Protein AF-A0A496WWU6-F1 (afdb_monomer_lite)

Radius of gyration: 17.05 Å; chains: 1; bounding box: 46×42×40 Å

Secondary structure (DSSP, 8-state):
------GGGEEEEEEEEEEEEEEES-SSPPEEETTTT-EEESS--EEEEEEEEEEEES-TT-SEEEEEEEEETTT--EEEEEEEETTT--EEEEEEEEEEEES-TTTSPP---TT-----TT--S---EEEEEEEEEETTTTEEEEEEEEEE-----TTTTT---EEEEEEEE--

Sequence (175 aa):
MGFGGKIYENNWTYLGRRKVLATINVSTNPEFGGPSLWVPHKTRWEVRDTHVVLVQPKADNHPYSARIVFIDAETYWTHWMFAFDKQDDQLLRMNQHFLKYSEDYGTEPPTQAPYIKQDFSKSVGHQVFLHLGQVDINAKKPHATMTHCFTNKREFTAARAKQFYSLRNMISGRR

Structure (mmCIF, N/CA/C/O backbone):
data_AF-A0A496WWU6-F1
#
_entry.id   AF-A0A496WWU6-F1
#
loop_
_atom_site.group_PDB
_atom_site.id
_atom_site.type_symbol
_atom_site.label_atom_id
_atom_site.label_alt_id
_atom_site.label_comp_id
_atom_site.label_asym_id
_atom_site.label_entity_id
_atom_site.label_seq_id
_atom_site.pdbx_PDB_ins_code
_atom_site.Cartn_x
_atom_site.Cartn_y
_atom_site.Cartn_z
_atom_site.occupancy
_atom_site.B_iso_or_equiv
_atom_site.auth_seq_id
_atom_site.auth_comp_id
_atom_site.auth_asym_id
_atom_site.auth_atom_id
_atom_site.pdbx_PDB_model_num
ATOM 1 N N . MET A 1 1 ? 7.277 6.486 13.794 1.00 25.16 1 MET A N 1
ATOM 2 C CA . MET A 1 1 ? 6.866 5.156 14.297 1.00 25.16 1 MET A CA 1
ATOM 3 C C . MET A 1 1 ? 6.221 4.402 13.140 1.00 25.16 1 MET A C 1
ATOM 5 O O . MET A 1 1 ? 5.167 4.815 12.681 1.00 25.16 1 MET A O 1
ATOM 9 N N . GLY A 1 2 ? 6.914 3.415 12.565 1.00 26.12 2 GLY A N 1
ATOM 10 C CA . GLY A 1 2 ? 6.448 2.678 11.383 1.00 26.12 2 GLY A CA 1
ATOM 11 C C . GLY A 1 2 ? 5.547 1.503 11.763 1.00 26.12 2 GLY A C 1
ATOM 12 O O . GLY A 1 2 ? 5.820 0.806 12.736 1.00 26.12 2 GLY A O 1
ATOM 13 N N . PHE A 1 3 ? 4.472 1.299 11.004 1.00 40.03 3 PHE A N 1
ATOM 14 C CA . PHE A 1 3 ? 3.541 0.183 11.153 1.00 40.03 3 PHE A CA 1
ATOM 15 C C . PHE A 1 3 ? 4.260 -1.157 10.928 1.00 40.03 3 PHE A C 1
ATOM 17 O O . PHE A 1 3 ? 4.665 -1.466 9.815 1.00 40.03 3 PHE A O 1
ATOM 24 N N . GLY A 1 4 ? 4.419 -1.945 11.994 1.00 49.31 4 GLY A N 1
ATOM 25 C CA . GLY A 1 4 ? 5.036 -3.276 11.953 1.00 49.31 4 GLY A CA 1
ATOM 26 C C . GLY A 1 4 ? 4.047 -4.430 11.773 1.00 49.31 4 GLY A C 1
ATOM 27 O O . GLY A 1 4 ? 4.409 -5.556 12.085 1.00 49.31 4 GLY A O 1
ATOM 28 N N . GLY A 1 5 ? 2.792 -4.169 11.370 1.00 55.03 5 GLY A N 1
ATOM 29 C CA . GLY A 1 5 ? 1.805 -5.236 11.147 1.00 55.03 5 GLY A CA 1
ATOM 30 C C . GLY A 1 5 ? 1.618 -6.159 12.354 1.00 55.03 5 GLY A C 1
ATOM 31 O O . GLY A 1 5 ? 1.528 -7.369 12.192 1.00 55.03 5 GLY A O 1
ATOM 32 N N . LYS A 1 6 ? 1.634 -5.607 13.574 1.00 70.19 6 LYS A N 1
ATOM 33 C CA . LYS A 1 6 ? 1.634 -6.394 14.811 1.00 70.19 6 LYS A CA 1
ATOM 34 C C . LYS A 1 6 ? 0.346 -7.213 14.934 1.00 70.19 6 LYS A C 1
ATOM 36 O O . LYS A 1 6 ? -0.697 -6.706 15.353 1.00 70.19 6 LYS A O 1
ATOM 41 N N . ILE A 1 7 ? 0.451 -8.485 14.557 1.00 75.69 7 ILE A N 1
ATOM 42 C CA . ILE A 1 7 ? -0.665 -9.424 14.395 1.00 75.69 7 ILE A CA 1
ATOM 43 C C . ILE A 1 7 ? -1.523 -9.481 15.664 1.00 75.69 7 ILE A C 1
ATOM 45 O O . ILE A 1 7 ? -2.742 -9.363 15.591 1.00 75.69 7 ILE A O 1
ATOM 49 N N . TYR A 1 8 ? -0.894 -9.570 16.836 1.00 83.38 8 TYR A N 1
ATOM 50 C CA . TYR A 1 8 ? -1.597 -9.774 18.105 1.00 83.38 8 TYR A CA 1
ATOM 51 C C . TYR A 1 8 ? -2.347 -8.545 18.642 1.00 83.38 8 TYR A C 1
ATOM 53 O O . TYR A 1 8 ? -3.289 -8.707 19.420 1.00 83.38 8 TYR A O 1
ATOM 61 N N . GLU A 1 9 ? -1.980 -7.335 18.212 1.00 86.19 9 GLU A N 1
ATOM 62 C CA . GLU A 1 9 ? -2.562 -6.075 18.710 1.00 86.19 9 GLU A CA 1
ATOM 63 C C . GLU A 1 9 ? -3.875 -5.691 18.004 1.00 86.19 9 GLU A C 1
ATOM 65 O O . GLU A 1 9 ? -4.517 -4.705 18.366 1.00 86.19 9 GLU A O 1
ATOM 70 N N . ASN A 1 10 ? -4.288 -6.458 16.993 1.00 90.56 10 ASN A N 1
ATOM 71 C CA . ASN A 1 10 ? -5.455 -6.152 16.174 1.00 90.56 10 ASN A CA 1
ATOM 72 C C . ASN A 1 10 ? -6.380 -7.371 16.067 1.00 90.56 10 ASN A C 1
ATOM 74 O O . ASN A 1 10 ? -5.936 -8.519 16.132 1.00 90.56 10 ASN A O 1
ATOM 78 N N . ASN A 1 11 ? -7.670 -7.106 15.898 1.00 93.94 11 ASN A N 1
ATOM 79 C CA . ASN A 1 11 ? -8.635 -8.051 15.359 1.00 93.94 11 ASN A CA 1
ATOM 80 C C . ASN A 1 11 ? -8.604 -7.949 13.832 1.00 93.94 11 ASN A C 1
ATOM 82 O O . ASN A 1 11 ? -8.503 -6.851 13.277 1.00 93.94 11 ASN A O 1
ATOM 86 N N . TRP A 1 12 ? -8.682 -9.095 13.166 1.00 93.56 12 TRP A N 1
ATOM 87 C CA . TRP A 1 12 ? -8.557 -9.200 11.717 1.00 93.56 12 TRP A CA 1
ATOM 88 C C . TRP A 1 12 ? -9.792 -9.892 11.162 1.00 93.56 12 TRP A C 1
ATOM 90 O O . TRP A 1 12 ? -10.127 -10.991 11.596 1.00 93.56 12 TRP A O 1
ATOM 100 N N . THR A 1 13 ? -10.441 -9.264 10.187 1.00 97.56 13 THR A N 1
ATOM 101 C CA . THR A 1 13 ? -11.558 -9.867 9.454 1.00 97.56 13 THR A CA 1
ATOM 102 C C . THR A 1 13 ? -11.221 -9.883 7.975 1.00 97.56 13 THR A C 1
ATOM 104 O O . THR A 1 13 ? -10.900 -8.848 7.392 1.00 97.56 13 THR A O 1
ATOM 107 N N . TYR A 1 14 ? -11.290 -11.055 7.353 1.00 97.00 14 TYR A N 1
ATOM 108 C CA . TYR A 1 14 ? -11.117 -11.176 5.912 1.00 97.00 14 TYR A CA 1
ATOM 109 C C . TYR A 1 14 ? -12.425 -10.824 5.198 1.00 97.00 14 TYR A C 1
ATOM 111 O O . TYR A 1 14 ? -13.458 -11.437 5.449 1.00 97.00 14 TYR A O 1
ATOM 119 N N . LEU A 1 15 ? -12.376 -9.836 4.304 1.00 97.88 15 LEU A N 1
ATOM 120 C CA . LEU A 1 15 ? -13.540 -9.308 3.581 1.00 97.88 15 LEU A CA 1
ATOM 121 C C . LEU A 1 15 ? -13.684 -9.894 2.162 1.00 97.88 15 LEU A C 1
ATOM 123 O O . LEU A 1 15 ? -14.571 -9.502 1.399 1.00 97.88 15 LEU A O 1
ATOM 127 N N . GLY A 1 16 ? -12.814 -10.838 1.795 1.00 97.62 16 GLY A N 1
ATOM 128 C CA . GLY A 1 16 ? -12.813 -11.495 0.490 1.00 97.62 16 GLY A CA 1
ATOM 129 C C . GLY A 1 16 ? -11.857 -10.856 -0.517 1.00 97.62 16 GLY A C 1
ATOM 130 O O . GLY A 1 16 ? -10.966 -10.081 -0.167 1.00 97.62 16 GLY A O 1
ATOM 131 N N . ARG A 1 17 ? -12.039 -11.216 -1.794 1.00 97.69 17 ARG A N 1
ATOM 132 C CA . ARG A 1 17 ? -11.233 -10.696 -2.906 1.00 97.69 17 ARG A CA 1
ATOM 133 C C . ARG A 1 17 ? -11.925 -9.533 -3.605 1.00 97.69 17 ARG A C 1
ATOM 135 O O . ARG A 1 17 ? -13.141 -9.576 -3.805 1.00 97.69 17 ARG A O 1
ATOM 142 N N . ARG A 1 18 ? -11.170 -8.510 -3.999 1.00 97.56 18 ARG A N 1
ATOM 143 C CA . ARG A 1 18 ? -11.655 -7.376 -4.802 1.00 97.56 18 ARG A CA 1
ATOM 144 C C . ARG A 1 18 ? -10.625 -6.985 -5.854 1.00 97.56 18 ARG A C 1
ATOM 146 O O . ARG A 1 18 ? -9.424 -7.096 -5.618 1.00 97.56 18 ARG A O 1
ATOM 153 N N . LYS A 1 19 ? -11.109 -6.498 -6.995 1.00 97.19 19 LYS A N 1
ATOM 154 C CA . LYS A 1 19 ? -10.271 -5.864 -8.012 1.00 97.19 19 LYS A CA 1
ATOM 155 C C . LYS A 1 19 ? -10.089 -4.395 -7.658 1.00 97.19 19 LYS A C 1
ATOM 157 O O . LYS A 1 19 ? -11.079 -3.710 -7.411 1.00 97.19 19 LYS A O 1
ATOM 162 N N . VAL A 1 20 ? -8.850 -3.922 -7.627 1.00 94.44 20 VAL A N 1
ATOM 163 C CA . VAL A 1 20 ? -8.527 -2.512 -7.366 1.00 94.44 20 VAL A CA 1
ATOM 164 C C . VAL A 1 20 ? -7.517 -2.002 -8.377 1.00 94.44 20 VAL A C 1
ATOM 166 O O . VAL A 1 20 ? -6.703 -2.767 -8.888 1.00 94.44 20 VAL A O 1
ATOM 169 N N . LEU A 1 21 ? -7.562 -0.703 -8.653 1.00 92.06 21 LEU A N 1
ATOM 170 C CA . LEU A 1 21 ? -6.535 -0.049 -9.448 1.00 92.06 21 LEU A CA 1
ATOM 171 C C . LEU A 1 21 ? -5.301 0.172 -8.566 1.00 92.06 21 LEU A C 1
ATOM 173 O O . LEU A 1 21 ? -5.411 0.761 -7.491 1.00 92.06 21 LEU A O 1
ATOM 177 N N . ALA A 1 22 ? -4.141 -0.309 -8.993 1.00 88.19 22 ALA A N 1
ATOM 178 C CA . ALA A 1 22 ? -2.898 -0.192 -8.244 1.00 88.19 22 ALA A CA 1
ATOM 179 C C . ALA A 1 22 ? -1.718 0.116 -9.167 1.00 88.19 22 ALA A C 1
ATOM 181 O O . ALA A 1 22 ? -1.768 -0.078 -10.382 1.00 88.19 22 ALA A O 1
ATOM 182 N N . THR A 1 23 ? -0.651 0.615 -8.557 1.00 85.25 23 THR A N 1
ATOM 183 C CA . THR A 1 23 ? 0.547 1.095 -9.239 1.00 85.25 23 THR A CA 1
ATOM 184 C C . THR A 1 23 ? 1.688 0.137 -8.911 1.00 85.25 23 THR A C 1
ATOM 186 O O . THR A 1 23 ? 2.484 0.371 -8.008 1.00 85.25 23 THR A O 1
ATOM 189 N N . ILE A 1 24 ? 1.732 -1.002 -9.591 1.00 75.31 24 ILE A N 1
ATOM 190 C CA . ILE A 1 24 ? 2.758 -2.030 -9.390 1.00 75.31 24 ILE A CA 1
ATOM 191 C C . ILE A 1 24 ? 3.563 -2.205 -10.683 1.00 75.31 24 ILE A C 1
ATOM 193 O O . ILE A 1 24 ? 3.057 -1.986 -11.786 1.00 75.31 24 ILE A O 1
ATOM 197 N N . ASN A 1 25 ? 4.841 -2.552 -10.531 1.00 71.25 25 ASN A N 1
ATOM 198 C CA . ASN A 1 25 ? 5.810 -2.679 -11.614 1.00 71.25 25 ASN A CA 1
ATOM 199 C C . ASN A 1 25 ? 5.920 -1.409 -12.477 1.00 71.25 25 ASN A C 1
ATOM 201 O O . ASN A 1 25 ? 5.722 -1.424 -13.694 1.00 71.25 25 ASN A O 1
ATOM 205 N N . VAL A 1 26 ? 6.171 -0.276 -11.824 1.00 70.00 26 VAL A N 1
ATOM 206 C CA . VAL A 1 26 ? 6.373 1.000 -12.517 1.00 70.00 26 VAL A CA 1
ATOM 207 C C . VAL A 1 26 ? 7.809 1.132 -13.006 1.00 70.00 26 VAL A C 1
ATOM 209 O O . VAL A 1 26 ? 8.742 0.784 -12.288 1.00 70.00 26 VAL A O 1
ATOM 212 N N . SER A 1 27 ? 7.996 1.675 -14.209 1.00 64.62 27 SER A N 1
ATOM 213 C CA . SER A 1 27 ? 9.323 1.882 -14.806 1.00 64.62 27 SER A CA 1
ATOM 214 C C . SER A 1 27 ? 10.070 3.084 -14.212 1.00 64.62 27 SER A C 1
ATOM 216 O O . SER A 1 27 ? 11.298 3.089 -14.111 1.00 64.62 27 SER A O 1
ATOM 218 N N . THR A 1 28 ? 9.334 4.105 -13.770 1.00 68.25 28 THR A N 1
ATOM 219 C CA . THR A 1 28 ? 9.870 5.370 -13.249 1.00 68.25 28 THR A CA 1
ATOM 220 C C . THR A 1 28 ? 9.282 5.717 -11.885 1.00 68.25 28 THR A C 1
ATOM 222 O O . THR A 1 28 ? 8.284 5.141 -11.448 1.00 68.25 28 THR A O 1
ATOM 225 N N . ASN A 1 29 ? 9.902 6.681 -11.198 1.00 72.00 29 ASN A N 1
ATOM 226 C CA . ASN A 1 29 ? 9.334 7.249 -9.980 1.00 72.00 29 ASN A CA 1
ATOM 227 C C . ASN A 1 29 ? 8.090 8.078 -10.352 1.00 72.00 29 ASN A C 1
ATOM 229 O O . ASN A 1 29 ? 8.226 9.029 -11.122 1.00 72.00 29 ASN A O 1
ATOM 233 N N . PRO A 1 30 ? 6.896 7.746 -9.833 1.00 75.31 30 PRO A N 1
ATOM 234 C CA . PRO A 1 30 ? 5.691 8.521 -10.086 1.00 75.31 30 PRO A CA 1
ATOM 235 C C . PRO A 1 30 ? 5.789 9.945 -9.538 1.00 75.31 30 PRO A C 1
ATOM 237 O O . PRO A 1 30 ? 6.377 10.182 -8.484 1.00 75.31 30 PRO A O 1
ATOM 240 N N . GLU A 1 31 ? 5.145 10.881 -10.227 1.00 79.12 31 GLU A N 1
ATOM 241 C CA . GLU A 1 31 ? 4.953 12.254 -9.752 1.00 79.12 31 GLU A CA 1
ATOM 242 C C . GLU A 1 31 ? 3.673 12.364 -8.909 1.00 79.12 31 GLU A C 1
ATOM 244 O O . GLU A 1 31 ? 2.839 11.458 -8.896 1.00 79.12 31 GLU A O 1
ATOM 249 N N . PHE A 1 32 ? 3.472 13.493 -8.229 1.00 76.56 32 PHE A N 1
ATOM 250 C CA . PHE A 1 32 ? 2.170 13.796 -7.637 1.00 76.56 32 PHE A CA 1
ATOM 251 C C . PHE A 1 32 ? 1.152 14.199 -8.715 1.00 76.56 32 PHE A C 1
ATOM 253 O O . PHE A 1 32 ? 1.470 14.978 -9.613 1.00 76.56 32 PHE A O 1
ATOM 260 N N . GLY A 1 33 ? -0.085 13.714 -8.600 1.00 76.38 33 GLY A N 1
ATOM 261 C CA . GLY A 1 33 ? -1.159 13.975 -9.559 1.00 76.38 33 GLY A CA 1
ATOM 262 C C . GLY A 1 33 ? -2.528 14.257 -8.965 1.00 76.38 33 GLY A C 1
ATOM 263 O O . GLY A 1 33 ? -2.812 14.017 -7.789 1.00 76.38 33 GLY A O 1
ATOM 264 N N . GLY A 1 34 ? -3.403 14.734 -9.851 1.00 76.50 34 GLY A N 1
ATOM 265 C CA . GLY A 1 34 ? -4.773 15.131 -9.547 1.00 76.50 34 GLY A CA 1
ATOM 266 C C . GLY A 1 34 ? -4.870 16.503 -8.861 1.00 76.50 34 GLY A C 1
ATOM 267 O O . GLY A 1 34 ? -3.858 17.054 -8.428 1.00 76.50 34 GLY A O 1
ATOM 268 N N . PRO A 1 35 ? -6.089 17.057 -8.710 1.00 73.62 35 PRO A N 1
ATOM 269 C CA . PRO A 1 35 ? -6.302 18.398 -8.147 1.00 73.62 35 PRO A CA 1
ATOM 270 C C . PRO A 1 35 ? -5.746 18.585 -6.727 1.00 73.62 35 PRO A C 1
ATOM 272 O O . PRO A 1 35 ? -5.433 19.700 -6.310 1.00 73.62 35 PRO A O 1
ATOM 275 N N . SER A 1 36 ? -5.618 17.491 -5.972 1.00 73.62 36 SER A N 1
ATOM 276 C CA . SER A 1 36 ? -5.104 17.496 -4.599 1.00 73.62 36 SER A CA 1
ATOM 277 C C . SER A 1 36 ? -3.690 16.938 -4.460 1.00 73.62 36 SER A C 1
ATOM 279 O O . SER A 1 36 ? -3.196 16.895 -3.339 1.00 73.62 36 SER A O 1
ATOM 281 N N . LEU A 1 37 ? -3.027 16.556 -5.561 1.00 75.75 37 LEU A N 1
ATOM 282 C CA . LEU A 1 37 ? -1.693 15.941 -5.532 1.00 75.75 37 LEU A CA 1
ATOM 283 C C . LEU A 1 37 ? -1.661 14.664 -4.671 1.00 75.75 37 LEU A C 1
ATOM 285 O O . LEU A 1 37 ? -0.721 14.424 -3.925 1.00 75.75 37 LEU A O 1
ATOM 289 N N . TRP A 1 38 ? -2.727 13.864 -4.721 1.00 76.25 38 TRP A N 1
ATOM 290 C CA . TRP A 1 38 ? -2.928 12.713 -3.830 1.00 76.25 38 TRP A CA 1
ATOM 291 C C . TRP A 1 38 ? -2.551 11.375 -4.449 1.00 76.25 38 TRP A C 1
ATOM 293 O O . TRP A 1 38 ? -2.368 10.408 -3.721 1.00 76.25 38 TRP A O 1
ATOM 303 N N . VAL A 1 39 ? -2.446 11.293 -5.772 1.00 76.88 39 VAL A N 1
ATOM 304 C CA . VAL A 1 39 ? -2.235 10.017 -6.461 1.00 76.88 39 VAL A CA 1
ATOM 305 C C . VAL A 1 39 ? -0.953 10.042 -7.292 1.00 76.88 39 VAL A C 1
ATOM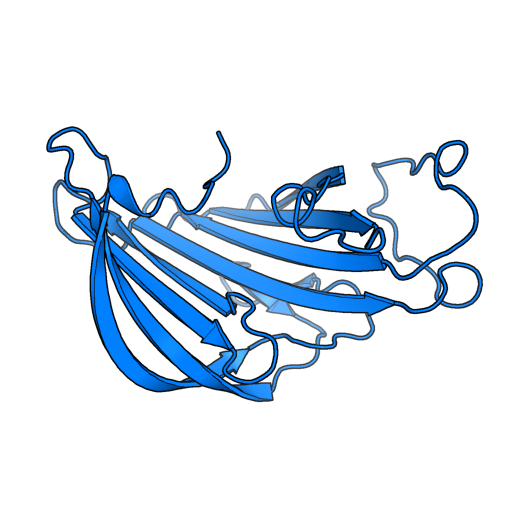 307 O O . VAL A 1 39 ? -0.590 11.102 -7.801 1.00 76.88 39 VAL A O 1
ATOM 310 N N . PRO A 1 40 ? -0.273 8.898 -7.464 1.00 78.81 40 PRO A N 1
ATOM 311 C CA . PRO A 1 40 ? 0.802 8.724 -8.430 1.00 78.81 40 PRO A CA 1
ATOM 312 C C . PRO A 1 40 ? 0.384 9.129 -9.853 1.00 78.81 40 PRO A C 1
ATOM 314 O O . PRO A 1 40 ? -0.661 8.717 -10.361 1.00 78.81 40 PRO A O 1
ATOM 317 N N . HIS A 1 41 ? 1.231 9.904 -10.519 1.00 80.81 41 HIS A N 1
ATOM 318 C CA . HIS A 1 41 ? 1.049 10.392 -11.883 1.00 80.81 41 HIS A CA 1
ATOM 319 C C . HIS A 1 41 ? 2.234 10.024 -12.776 1.00 80.81 41 HIS A C 1
ATOM 321 O O . HIS A 1 41 ? 3.301 9.661 -12.277 1.00 80.81 41 HIS A O 1
ATOM 327 N N . LYS A 1 42 ? 2.028 10.092 -14.101 1.00 81.12 42 LYS A N 1
ATOM 328 C CA . LYS A 1 42 ? 2.979 9.634 -15.134 1.00 81.12 42 LYS A CA 1
ATOM 329 C C . LYS A 1 42 ? 3.545 8.249 -14.828 1.00 81.12 42 LYS A C 1
ATOM 331 O O . LYS A 1 42 ? 4.745 8.008 -14.907 1.00 81.12 42 LYS A O 1
ATOM 336 N N . THR A 1 43 ? 2.661 7.345 -14.431 1.00 79.75 43 THR A N 1
ATOM 337 C CA . THR A 1 43 ? 3.043 6.006 -14.017 1.00 79.75 43 THR A CA 1
ATOM 338 C C . THR A 1 43 ? 2.032 4.974 -14.480 1.00 79.75 43 THR A C 1
ATOM 340 O O . THR A 1 43 ? 0.909 5.311 -14.865 1.00 79.75 43 THR A O 1
ATOM 343 N N . ARG A 1 44 ? 2.441 3.708 -14.456 1.00 81.81 44 ARG A N 1
ATOM 344 C CA . ARG A 1 44 ? 1.601 2.590 -14.866 1.00 81.81 44 ARG A CA 1
ATOM 345 C C . ARG A 1 44 ? 0.570 2.293 -13.782 1.00 81.81 44 ARG A C 1
ATOM 347 O O . ARG A 1 44 ? 0.913 2.076 -12.623 1.00 81.81 44 ARG A O 1
ATOM 354 N N . TRP A 1 45 ? -0.688 2.241 -14.193 1.00 86.06 45 TRP A N 1
ATOM 355 C CA . TRP A 1 45 ? -1.798 1.773 -13.379 1.00 86.06 45 TRP A CA 1
ATOM 356 C C . TRP A 1 45 ? -2.353 0.498 -13.989 1.00 86.06 45 TRP A C 1
ATOM 358 O O . TRP A 1 45 ? -2.495 0.400 -15.207 1.00 86.06 45 TRP A O 1
ATOM 368 N N . GLU A 1 46 ? -2.683 -0.471 -13.150 1.00 86.12 46 GLU A N 1
ATOM 369 C CA . GLU A 1 46 ? -3.328 -1.697 -13.596 1.00 86.12 46 GLU A CA 1
ATOM 370 C C . GLU A 1 46 ? -4.355 -2.190 -12.581 1.00 86.12 46 GLU A C 1
ATOM 372 O O . GLU A 1 46 ? -4.302 -1.864 -11.394 1.00 86.12 46 GLU A O 1
ATOM 377 N N . VAL A 1 47 ? -5.311 -2.980 -13.061 1.00 93.06 47 VAL A N 1
ATOM 378 C CA . VAL A 1 47 ? -6.306 -3.620 -12.203 1.00 93.06 47 VAL A CA 1
ATOM 379 C C . VAL A 1 47 ? -5.702 -4.894 -11.622 1.00 93.06 47 VAL A C 1
ATOM 381 O O . VAL A 1 47 ? -5.316 -5.796 -12.361 1.00 93.06 47 VAL A O 1
ATOM 384 N N . ARG A 1 48 ? -5.647 -4.978 -10.293 1.00 89.62 48 ARG A N 1
ATOM 385 C CA . ARG A 1 48 ? -5.072 -6.098 -9.541 1.00 89.62 48 ARG A CA 1
ATOM 386 C C . ARG A 1 48 ? -6.136 -6.789 -8.707 1.00 89.62 48 ARG A C 1
ATOM 388 O O . ARG A 1 48 ? -6.964 -6.130 -8.076 1.00 89.62 48 ARG A O 1
ATOM 395 N N . ASP A 1 49 ? -6.092 -8.115 -8.667 1.00 93.88 49 ASP A N 1
ATOM 396 C CA . ASP A 1 49 ? -6.857 -8.891 -7.695 1.00 93.88 49 ASP A CA 1
ATOM 397 C C . ASP A 1 49 ? -6.194 -8.787 -6.313 1.00 93.88 49 ASP A C 1
ATOM 399 O O . ASP A 1 49 ? -4.991 -9.000 -6.168 1.00 93.88 49 ASP A O 1
ATOM 403 N N . THR A 1 50 ? -6.980 -8.465 -5.285 1.00 94.00 50 THR A N 1
ATOM 404 C CA . THR A 1 50 ? -6.488 -8.237 -3.918 1.00 94.00 50 THR A CA 1
ATOM 405 C C . THR A 1 50 ? -7.301 -8.977 -2.874 1.00 94.00 50 THR A C 1
ATOM 407 O O . THR A 1 50 ? -8.520 -9.082 -2.988 1.00 94.00 50 THR A O 1
ATOM 410 N N . HIS A 1 51 ? -6.627 -9.447 -1.832 1.00 94.88 51 HIS A N 1
ATOM 411 C CA . HIS A 1 51 ? -7.214 -9.821 -0.556 1.00 94.88 51 HIS A CA 1
ATOM 412 C C . HIS A 1 51 ? -7.504 -8.562 0.260 1.00 94.88 51 HIS A C 1
ATOM 414 O O . HIS A 1 51 ? -6.615 -7.741 0.482 1.00 94.88 51 HIS A O 1
ATOM 420 N N . VAL A 1 52 ? -8.740 -8.417 0.728 1.00 97.69 52 VAL A N 1
ATOM 421 C CA . VAL A 1 52 ? -9.147 -7.272 1.543 1.00 97.69 52 VAL A CA 1
ATOM 422 C C . VAL A 1 52 ? -9.292 -7.714 2.989 1.00 97.69 52 VAL A C 1
ATOM 424 O O . VAL A 1 52 ? -10.001 -8.679 3.282 1.00 97.69 52 VAL A O 1
ATOM 427 N N . VAL A 1 53 ? -8.632 -7.004 3.900 1.00 96.06 53 VAL A N 1
ATOM 428 C CA . VAL A 1 53 ? -8.729 -7.258 5.340 1.00 96.06 53 VAL A CA 1
ATOM 429 C C . VAL A 1 53 ? -9.160 -6.001 6.084 1.00 96.06 53 VAL A C 1
ATOM 431 O O . VAL A 1 53 ? -8.644 -4.909 5.843 1.00 96.06 53 VAL A O 1
ATOM 434 N N . LEU A 1 54 ? -10.102 -6.172 7.007 1.00 96.50 54 LEU A N 1
ATOM 435 C CA . LEU A 1 54 ? -10.438 -5.194 8.031 1.00 96.50 54 LEU A CA 1
ATOM 436 C C . LEU A 1 54 ? -9.553 -5.445 9.250 1.00 96.50 54 LEU A C 1
ATOM 438 O O . LEU A 1 54 ? -9.463 -6.570 9.744 1.00 96.50 54 LEU A O 1
ATOM 442 N N . VAL A 1 55 ? -8.922 -4.387 9.739 1.00 94.81 55 VAL A N 1
ATOM 443 C CA . VAL A 1 55 ? -8.007 -4.402 10.876 1.00 94.81 55 VAL A CA 1
ATOM 444 C C . VAL A 1 55 ? -8.546 -3.453 11.932 1.00 94.81 55 VAL A C 1
ATOM 446 O O . VAL A 1 55 ? -8.556 -2.238 11.733 1.00 94.81 55 VAL A O 1
ATOM 449 N N . GLN A 1 56 ? -8.972 -3.999 13.063 1.00 94.31 56 GLN A N 1
ATOM 450 C CA . GLN A 1 56 ? -9.506 -3.229 14.182 1.00 94.31 56 GLN A CA 1
ATOM 451 C C . GLN A 1 56 ? -8.525 -3.301 15.355 1.00 94.31 56 GLN A C 1
ATOM 453 O O . GLN A 1 56 ? -8.251 -4.396 15.849 1.00 94.31 56 GLN A O 1
ATOM 458 N N . PRO A 1 57 ? -7.954 -2.173 15.798 1.00 93.00 57 PRO A N 1
ATOM 459 C CA . PRO A 1 57 ? -7.085 -2.152 16.968 1.00 93.00 57 PRO A CA 1
ATOM 460 C C . PRO A 1 57 ? -7.834 -2.631 18.216 1.00 93.00 57 PRO A C 1
ATOM 462 O O . PRO A 1 57 ? -8.981 -2.246 18.431 1.00 93.00 57 PRO A O 1
ATOM 465 N N . LYS A 1 58 ? -7.183 -3.450 19.051 1.00 93.00 58 LYS A N 1
ATOM 466 C CA . LYS A 1 58 ? -7.760 -3.903 20.331 1.00 93.00 58 LYS A CA 1
ATOM 467 C C . LYS A 1 58 ? -7.644 -2.862 21.443 1.00 93.00 58 LYS A C 1
ATOM 469 O O . LYS A 1 58 ? -8.393 -2.919 22.404 1.00 93.00 58 LYS A O 1
ATOM 474 N N . ALA A 1 59 ? -6.665 -1.965 21.342 1.00 90.38 59 ALA A N 1
ATOM 475 C CA . ALA A 1 59 ? -6.420 -0.950 22.354 1.00 90.38 59 ALA A CA 1
ATOM 476 C C . ALA A 1 59 ? -7.417 0.208 22.212 1.00 90.38 59 ALA A C 1
ATOM 478 O O . ALA A 1 59 ? -7.518 0.811 21.142 1.00 90.38 59 ALA A O 1
ATOM 479 N N . ASP A 1 60 ? -8.096 0.557 23.304 1.00 89.44 60 ASP A N 1
ATOM 480 C CA . ASP A 1 60 ? -9.117 1.613 23.310 1.00 89.44 60 ASP A CA 1
ATOM 481 C C . ASP A 1 60 ? -8.545 3.006 23.032 1.00 89.44 60 ASP A C 1
ATOM 483 O O . ASP A 1 60 ? -9.208 3.847 22.429 1.00 89.44 60 ASP A O 1
ATOM 487 N N . ASN A 1 61 ? -7.286 3.238 23.413 1.00 90.19 61 ASN A N 1
ATOM 488 C CA . ASN A 1 61 ? -6.572 4.491 23.171 1.00 90.19 61 ASN A CA 1
ATOM 489 C C . ASN A 1 61 ? -5.930 4.577 21.773 1.00 90.19 61 ASN A C 1
ATOM 491 O O . ASN A 1 61 ? -5.173 5.512 21.499 1.00 90.19 61 ASN A O 1
ATOM 495 N N . HIS A 1 62 ? -6.183 3.608 20.888 1.00 90.25 62 HIS A N 1
ATOM 496 C CA . HIS A 1 62 ? -5.655 3.649 19.532 1.00 90.25 62 HIS A CA 1
ATOM 497 C C . HIS A 1 62 ? -6.363 4.747 18.709 1.00 90.25 62 HIS A C 1
ATOM 499 O O . HIS A 1 62 ? -7.589 4.838 18.738 1.00 90.25 62 HIS A O 1
ATOM 505 N N . PRO A 1 63 ? -5.636 5.552 17.907 1.00 90.88 63 PRO A N 1
ATOM 506 C CA . PRO A 1 63 ? -6.223 6.684 17.174 1.00 90.88 63 PRO A CA 1
ATOM 507 C C . PRO A 1 63 ? -7.176 6.293 16.033 1.00 90.88 63 PRO A C 1
ATOM 509 O O . PRO A 1 63 ? -7.877 7.144 15.497 1.00 90.88 63 PRO A O 1
ATOM 512 N N . TYR A 1 64 ? -7.175 5.025 15.622 1.00 92.69 64 TYR A N 1
ATOM 513 C CA . TYR A 1 64 ? -8.016 4.517 14.532 1.00 92.69 64 TYR A CA 1
ATOM 514 C C . TYR A 1 64 ? -9.152 3.651 15.071 1.00 92.69 64 TYR A C 1
ATOM 516 O O . TYR A 1 64 ? -8.887 2.778 15.901 1.00 92.69 64 TYR A O 1
ATOM 524 N N . SER A 1 65 ? -10.371 3.829 14.553 1.00 95.12 65 SER A N 1
ATOM 525 C CA . SER A 1 65 ? -11.484 2.889 14.765 1.00 95.12 65 SER A CA 1
ATOM 526 C C . SER A 1 65 ? -11.223 1.576 14.028 1.00 95.12 65 SER A C 1
ATOM 528 O O . SER A 1 65 ? -11.310 0.494 14.610 1.00 95.12 65 SER A O 1
ATOM 530 N N . ALA A 1 66 ? -10.836 1.680 12.759 1.00 95.00 66 ALA A N 1
ATOM 531 C CA . ALA A 1 66 ? -10.520 0.559 11.895 1.00 95.00 66 ALA A CA 1
ATOM 532 C C . ALA A 1 66 ? -9.590 0.975 10.752 1.00 95.00 66 ALA A C 1
ATOM 534 O O . ALA A 1 66 ? -9.375 2.156 10.462 1.00 95.00 66 ALA A O 1
ATOM 535 N N . ARG A 1 67 ? -9.045 -0.032 10.072 1.00 94.19 67 ARG A N 1
ATOM 536 C CA . ARG A 1 67 ? -8.347 0.113 8.799 1.00 94.19 67 ARG A CA 1
ATOM 537 C C . ARG A 1 67 ? -8.792 -0.945 7.813 1.00 94.19 67 ARG A C 1
ATOM 539 O O . ARG A 1 67 ? -8.969 -2.094 8.197 1.00 94.19 67 ARG A O 1
ATOM 546 N N . ILE A 1 68 ? -8.878 -0.582 6.544 1.00 96.25 68 ILE A N 1
ATOM 547 C CA . ILE A 1 68 ? -9.050 -1.526 5.440 1.00 96.25 68 ILE A CA 1
ATOM 548 C C . ILE A 1 68 ? -7.730 -1.584 4.681 1.00 96.25 68 ILE A C 1
ATOM 550 O O . ILE A 1 68 ? -7.206 -0.544 4.281 1.00 96.25 68 ILE A O 1
ATOM 554 N N . VAL A 1 69 ? -7.188 -2.787 4.505 1.00 94.12 69 VAL A N 1
ATOM 555 C CA . VAL A 1 69 ? -5.929 -3.026 3.793 1.00 94.12 69 VAL A CA 1
ATOM 556 C C . VAL A 1 69 ? -6.201 -3.914 2.586 1.00 94.12 69 VAL A C 1
ATOM 558 O O . VAL A 1 69 ? -6.836 -4.962 2.708 1.00 94.12 69 VAL A O 1
ATOM 561 N N . PHE A 1 70 ? -5.704 -3.490 1.429 1.00 94.38 70 PHE A N 1
ATOM 562 C CA . PHE A 1 70 ? -5.789 -4.217 0.168 1.00 94.38 70 PHE A CA 1
ATOM 563 C C . PHE A 1 70 ? -4.427 -4.828 -0.133 1.00 94.38 70 PHE A C 1
ATOM 565 O O . PHE A 1 70 ? -3.458 -4.103 -0.355 1.00 94.38 70 PHE A O 1
ATOM 572 N N . ILE A 1 71 ? -4.356 -6.154 -0.118 1.00 87.94 71 ILE A N 1
ATOM 573 C CA . ILE A 1 71 ? -3.128 -6.931 -0.276 1.00 87.94 71 ILE A CA 1
ATOM 574 C C . ILE A 1 71 ? -3.183 -7.635 -1.629 1.00 87.94 71 ILE A C 1
ATOM 576 O O . ILE A 1 71 ? -4.114 -8.389 -1.891 1.00 87.94 71 ILE A O 1
ATOM 580 N N . ASP A 1 72 ? -2.210 -7.391 -2.493 1.00 84.62 72 ASP A N 1
ATOM 581 C CA . ASP A 1 72 ? -2.084 -8.022 -3.802 1.00 84.62 72 ASP A CA 1
ATOM 582 C C . ASP A 1 72 ? -2.112 -9.550 -3.701 1.00 84.62 72 ASP A C 1
ATOM 584 O O . ASP A 1 72 ? -1.406 -10.136 -2.884 1.00 84.62 72 ASP A O 1
ATOM 588 N N . ALA A 1 73 ? -2.917 -10.207 -4.531 1.00 83.44 73 ALA A N 1
ATOM 589 C CA . ALA A 1 73 ? -3.066 -11.657 -4.463 1.00 83.44 73 ALA A CA 1
ATOM 590 C C . ALA A 1 73 ? -1.884 -12.441 -5.062 1.00 83.44 73 ALA A C 1
ATOM 592 O O . ALA A 1 73 ? -1.815 -13.650 -4.867 1.00 83.44 73 ALA A O 1
ATOM 593 N 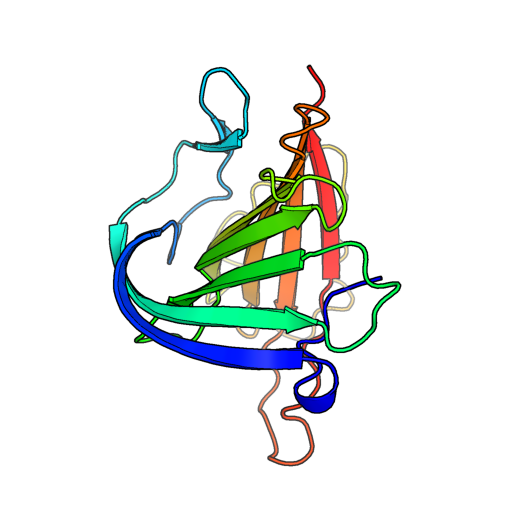N . GLU A 1 74 ? -0.992 -11.783 -5.805 1.00 75.44 74 GLU A N 1
ATOM 594 C CA . GLU A 1 74 ? 0.163 -12.420 -6.450 1.00 75.44 74 GLU A CA 1
ATOM 595 C C . GLU A 1 74 ? 1.450 -12.149 -5.666 1.00 75.44 74 GLU A C 1
ATOM 597 O O . GLU A 1 74 ? 2.206 -13.060 -5.344 1.00 75.44 74 GLU A O 1
ATOM 602 N N . THR A 1 75 ? 1.681 -10.884 -5.316 1.00 71.88 75 THR A N 1
ATOM 603 C CA . THR A 1 75 ? 2.911 -10.422 -4.658 1.00 71.88 75 THR A CA 1
ATOM 604 C C . THR A 1 75 ? 2.782 -10.310 -3.143 1.00 71.88 75 THR A C 1
ATOM 606 O O . THR A 1 75 ? 3.785 -10.101 -2.462 1.00 71.88 75 THR A O 1
ATOM 609 N N . TYR A 1 76 ? 1.562 -10.422 -2.604 1.00 76.81 76 TYR A N 1
ATOM 610 C CA . TYR A 1 76 ? 1.244 -10.222 -1.184 1.00 76.81 76 TYR A CA 1
ATOM 611 C C . TYR A 1 76 ? 1.660 -8.850 -0.636 1.00 76.81 76 TYR A C 1
ATOM 613 O O . TYR A 1 76 ? 1.767 -8.648 0.576 1.00 76.81 76 TYR A O 1
ATOM 621 N N . TRP A 1 77 ? 1.866 -7.879 -1.528 1.00 78.88 77 TRP A N 1
ATOM 622 C CA . TRP A 1 77 ? 2.188 -6.510 -1.168 1.00 78.88 77 TRP A CA 1
ATOM 623 C C . TRP A 1 77 ? 0.924 -5.703 -0.863 1.00 78.88 77 TRP A C 1
ATOM 625 O O . TRP A 1 77 ? -0.120 -5.905 -1.473 1.00 78.88 77 TRP A O 1
ATOM 635 N N . THR A 1 78 ? 0.996 -4.756 0.071 1.00 85.19 78 THR A N 1
ATOM 636 C CA . THR A 1 78 ? -0.129 -3.839 0.320 1.00 85.19 78 THR A CA 1
ATOM 637 C C . THR A 1 78 ? -0.205 -2.798 -0.790 1.00 85.19 78 THR A C 1
ATOM 639 O O . THR A 1 78 ? 0.759 -2.066 -0.959 1.00 85.19 78 THR A O 1
ATOM 642 N N . HIS A 1 79 ? -1.336 -2.682 -1.488 1.00 86.50 79 HIS A N 1
ATOM 643 C CA . HIS A 1 79 ? -1.592 -1.622 -2.477 1.00 86.50 79 HIS A CA 1
ATOM 644 C C . HIS A 1 79 ? -2.178 -0.373 -1.842 1.00 86.50 79 HIS A C 1
ATOM 646 O O . HIS A 1 79 ? -1.683 0.730 -2.051 1.00 86.50 79 HIS A O 1
ATOM 652 N N . TRP A 1 80 ? -3.232 -0.561 -1.052 1.00 90.44 80 TRP A N 1
ATOM 653 C CA . TRP A 1 80 ? -3.984 0.521 -0.434 1.00 90.44 80 TRP A CA 1
ATOM 654 C C . TRP A 1 80 ? -4.220 0.248 1.042 1.00 90.44 80 TRP A C 1
ATOM 656 O O . TRP A 1 80 ? -4.464 -0.890 1.452 1.00 90.44 80 TRP A O 1
ATOM 666 N N . MET A 1 81 ? -4.220 1.318 1.826 1.00 92.44 81 MET A N 1
ATOM 667 C CA . MET A 1 81 ? -4.715 1.331 3.194 1.00 92.44 81 MET A CA 1
ATOM 668 C C . MET A 1 81 ? -5.631 2.534 3.383 1.00 92.44 81 MET A C 1
ATOM 670 O O . MET A 1 81 ? -5.264 3.650 3.030 1.00 92.44 81 MET A O 1
ATOM 674 N N . PHE A 1 82 ? -6.776 2.317 4.016 1.00 94.12 82 PHE A N 1
ATOM 675 C CA . PHE A 1 82 ? -7.677 3.372 4.470 1.00 94.12 82 PHE A CA 1
ATOM 676 C C . PHE A 1 82 ? -7.816 3.246 5.980 1.00 94.12 82 PHE A C 1
ATOM 678 O O . PHE A 1 82 ? -8.100 2.153 6.464 1.00 94.12 82 PHE A O 1
ATOM 685 N N . ALA A 1 83 ? -7.583 4.323 6.723 1.00 93.88 83 ALA A N 1
ATOM 686 C CA . ALA A 1 83 ? -7.736 4.368 8.172 1.00 93.88 83 ALA A CA 1
ATOM 687 C C . ALA A 1 83 ? -8.818 5.368 8.559 1.00 93.88 83 ALA A C 1
ATOM 689 O O . ALA A 1 83 ? -8.811 6.505 8.079 1.00 93.88 83 ALA A O 1
ATOM 690 N N . PHE A 1 84 ? -9.691 4.943 9.461 1.00 95.50 84 PHE A N 1
ATOM 691 C CA . PHE A 1 84 ? -10.822 5.717 9.955 1.00 95.50 84 PHE A CA 1
ATOM 692 C C . PHE A 1 84 ? -10.520 6.225 11.364 1.00 95.50 84 PHE A C 1
ATOM 694 O O . PHE A 1 84 ? -9.856 5.542 12.151 1.00 95.50 84 PHE A O 1
ATOM 701 N N . ASP A 1 85 ? -10.925 7.456 11.652 1.00 94.56 85 ASP A N 1
ATOM 702 C CA . ASP A 1 85 ? -10.699 8.103 12.941 1.00 94.56 85 ASP A CA 1
ATOM 703 C C . ASP A 1 85 ? -11.534 7.429 14.035 1.00 94.56 85 ASP A C 1
ATOM 705 O O . ASP A 1 85 ? -12.718 7.162 13.849 1.00 94.56 85 ASP A O 1
ATOM 709 N N . LYS A 1 86 ? -10.938 7.186 15.204 1.00 94.06 86 LYS A N 1
ATOM 710 C CA . LYS A 1 86 ? -11.668 6.627 16.348 1.00 94.06 86 LYS A CA 1
ATOM 711 C C . LYS A 1 86 ? -12.789 7.550 16.849 1.00 94.06 86 LYS A C 1
ATOM 713 O O . LYS A 1 86 ? -13.747 7.045 17.425 1.00 94.06 86 LYS A O 1
ATOM 718 N N . GLN A 1 87 ? -12.658 8.865 16.667 1.00 93.62 87 GLN A N 1
ATOM 719 C CA . GLN A 1 87 ? -13.574 9.857 17.238 1.00 93.62 87 GLN A CA 1
ATOM 720 C C . GLN A 1 87 ? -14.891 9.990 16.465 1.00 93.62 87 GLN A C 1
ATOM 722 O O . GLN A 1 87 ? -15.939 10.132 17.086 1.00 93.62 87 GLN A O 1
ATOM 727 N N . ASP A 1 88 ? -14.840 9.968 15.132 1.00 94.62 88 ASP A N 1
ATOM 728 C CA . ASP A 1 88 ? -15.992 10.266 14.266 1.00 94.62 88 ASP A CA 1
ATOM 729 C C . ASP A 1 88 ? -16.199 9.256 13.123 1.00 94.62 88 ASP A C 1
ATOM 731 O O . ASP A 1 88 ? -17.077 9.450 12.282 1.00 94.62 88 ASP A O 1
ATOM 735 N N . ASP A 1 89 ? -15.388 8.193 13.083 1.00 92.12 89 ASP A N 1
ATOM 736 C CA . ASP A 1 89 ? -15.384 7.137 12.061 1.00 92.12 89 ASP A CA 1
ATOM 737 C C . ASP A 1 89 ? -15.204 7.642 10.616 1.00 92.12 89 ASP A C 1
ATOM 739 O O . ASP A 1 89 ? -15.390 6.909 9.644 1.00 92.12 89 ASP A O 1
ATOM 743 N N . GLN A 1 90 ? -14.788 8.902 10.446 1.00 94.88 90 GLN A N 1
ATOM 744 C CA . GLN A 1 90 ? -14.485 9.474 9.141 1.00 94.88 90 GLN A CA 1
ATOM 745 C C . GLN A 1 90 ? -13.093 9.052 8.675 1.00 94.88 90 GLN A C 1
ATOM 747 O O . GLN A 1 90 ? -12.192 8.759 9.467 1.00 94.88 90 GLN A O 1
ATOM 752 N N . LEU A 1 91 ? -12.882 9.081 7.360 1.00 92.38 91 LEU A N 1
ATOM 753 C CA . LEU A 1 91 ? -11.577 8.818 6.767 1.00 92.38 91 LEU A CA 1
ATOM 754 C C . LEU A 1 91 ? -10.521 9.788 7.327 1.00 92.38 91 LEU A C 1
ATOM 756 O O . LEU A 1 91 ? -10.631 11.007 7.195 1.00 92.38 91 LEU A O 1
ATOM 760 N N . LEU A 1 92 ? -9.465 9.238 7.925 1.00 90.94 92 LEU A N 1
ATOM 761 C CA . LEU A 1 92 ? -8.380 9.996 8.548 1.00 90.94 92 LEU A CA 1
ATOM 762 C C . LEU A 1 92 ? -7.074 9.896 7.758 1.00 90.94 92 LEU A C 1
ATOM 764 O O . LEU A 1 92 ? -6.340 10.885 7.623 1.00 90.94 92 LEU A O 1
ATOM 768 N N . ARG A 1 93 ? -6.751 8.698 7.263 1.00 89.75 93 ARG A N 1
ATOM 769 C CA . ARG A 1 93 ? -5.560 8.450 6.444 1.00 89.75 93 ARG A CA 1
ATOM 770 C C . ARG A 1 93 ? -5.883 7.562 5.258 1.00 89.75 93 ARG A C 1
ATOM 772 O O . ARG A 1 93 ? -6.635 6.601 5.390 1.00 89.75 93 ARG A O 1
ATOM 779 N N . MET A 1 94 ? -5.241 7.850 4.138 1.00 90.25 94 MET A N 1
ATOM 780 C CA . MET A 1 94 ? -5.129 6.930 3.016 1.00 90.25 94 MET A CA 1
ATOM 781 C C . MET A 1 94 ? -3.669 6.763 2.666 1.00 90.25 94 MET A C 1
ATOM 783 O O . MET A 1 94 ? -2.968 7.762 2.546 1.00 90.25 94 MET A O 1
ATOM 787 N N . ASN A 1 95 ? -3.241 5.528 2.444 1.00 86.69 95 ASN A N 1
ATOM 788 C CA . ASN A 1 95 ? -1.911 5.256 1.938 1.00 86.69 95 ASN A CA 1
ATOM 789 C C . ASN A 1 95 ? -2.029 4.454 0.654 1.00 86.69 95 ASN A C 1
ATOM 791 O O . ASN A 1 95 ? -2.756 3.459 0.611 1.00 86.69 95 ASN A O 1
ATOM 795 N N . GLN A 1 96 ? -1.287 4.868 -0.360 1.00 86.12 96 GLN A N 1
ATOM 796 C CA . GLN A 1 96 ? -1.101 4.092 -1.572 1.00 86.12 96 GLN A CA 1
ATOM 797 C C . GLN A 1 96 ? 0.357 3.695 -1.675 1.00 86.12 96 GLN A C 1
ATOM 799 O O . GLN A 1 96 ? 1.232 4.558 -1.649 1.00 86.12 96 GLN A O 1
ATOM 804 N N . HIS A 1 97 ? 0.628 2.406 -1.814 1.00 83.19 97 HIS A N 1
ATOM 805 C CA . HIS A 1 97 ? 1.962 1.954 -2.158 1.00 83.19 97 HIS A CA 1
ATOM 806 C C . HIS A 1 97 ? 2.071 1.786 -3.667 1.00 83.19 97 HIS A C 1
ATOM 808 O O . HIS A 1 97 ? 1.130 1.349 -4.332 1.00 83.19 97 HIS A O 1
ATOM 814 N N . PHE A 1 98 ? 3.250 2.090 -4.187 1.00 79.44 98 PHE A N 1
ATOM 815 C CA . PHE A 1 98 ? 3.640 1.704 -5.523 1.00 79.44 98 PHE A CA 1
ATOM 816 C C . PHE A 1 98 ? 4.959 0.955 -5.517 1.00 79.44 98 PHE A C 1
ATOM 818 O O . PHE A 1 98 ? 5.844 1.212 -4.699 1.00 79.44 98 PHE A O 1
ATOM 825 N N . LEU A 1 99 ? 5.072 0.012 -6.444 1.00 71.25 99 LEU A N 1
ATOM 826 C CA . LEU A 1 99 ? 6.216 -0.877 -6.534 1.00 71.25 99 LEU A CA 1
ATOM 827 C C . LEU A 1 99 ? 6.964 -0.623 -7.834 1.00 71.25 99 LEU A C 1
ATOM 829 O O . LEU A 1 99 ? 6.400 -0.805 -8.913 1.00 71.25 99 LEU A O 1
ATOM 833 N N . LYS A 1 100 ? 8.238 -0.263 -7.728 1.00 70.56 100 LYS A N 1
ATOM 834 C CA . LYS A 1 100 ? 9.193 -0.346 -8.827 1.00 70.56 100 LYS A CA 1
ATOM 835 C C . LYS A 1 100 ? 10.108 -1.537 -8.567 1.00 70.56 100 LYS A C 1
ATOM 837 O O . LYS A 1 100 ? 10.767 -1.613 -7.528 1.00 70.56 100 LYS A O 1
ATOM 842 N N . TYR A 1 101 ? 10.136 -2.454 -9.519 1.00 56.66 101 TYR A N 1
ATOM 843 C CA . TYR A 1 101 ? 11.113 -3.527 -9.547 1.00 56.66 101 TYR A CA 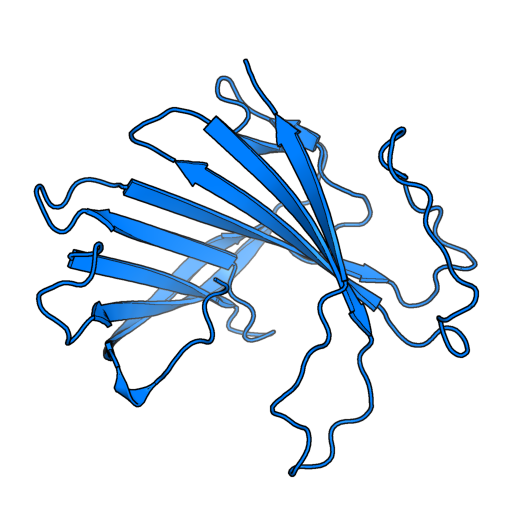1
ATOM 844 C C . TYR A 1 101 ? 12.318 -3.038 -10.355 1.00 56.66 101 TYR A C 1
ATOM 846 O O . TYR A 1 101 ? 12.137 -2.454 -11.419 1.00 56.66 101 TYR A O 1
ATOM 854 N N . SER A 1 102 ? 13.526 -3.184 -9.814 1.00 52.38 102 SER A N 1
ATOM 855 C CA . SER A 1 102 ? 14.762 -2.828 -10.511 1.00 52.38 102 SER A CA 1
ATOM 856 C C . SER A 1 102 ? 15.770 -3.949 -10.291 1.00 52.38 102 SER A C 1
ATOM 858 O O . SER A 1 102 ? 16.136 -4.255 -9.149 1.00 52.38 102 SER A O 1
ATOM 860 N N . GLU A 1 103 ? 16.159 -4.600 -11.384 1.00 42.06 103 GLU A N 1
ATOM 861 C CA . GLU A 1 103 ? 17.102 -5.722 -11.359 1.00 42.06 103 GLU A CA 1
ATOM 862 C C . GLU A 1 103 ? 18.560 -5.252 -11.367 1.00 42.06 103 GLU A C 1
ATOM 864 O O . GLU A 1 103 ? 19.415 -5.959 -10.841 1.00 42.06 103 GLU A O 1
ATOM 869 N N . ASP A 1 104 ? 18.838 -4.039 -11.862 1.00 47.56 104 ASP A N 1
ATOM 870 C CA . ASP A 1 104 ? 20.176 -3.446 -11.868 1.00 47.56 104 ASP A CA 1
ATOM 871 C C . ASP A 1 104 ? 20.132 -1.907 -11.940 1.00 47.56 104 ASP A C 1
ATOM 873 O O . ASP A 1 104 ? 19.588 -1.307 -12.867 1.00 47.56 104 ASP A O 1
ATOM 877 N N . TYR A 1 105 ? 20.760 -1.253 -10.961 1.00 44.34 105 TYR A N 1
ATOM 878 C CA . TYR A 1 105 ? 20.885 0.207 -10.898 1.00 44.34 105 TYR A CA 1
ATOM 879 C C . TYR A 1 105 ? 21.948 0.766 -11.858 1.00 44.34 105 TYR A C 1
ATOM 881 O O . TYR A 1 105 ? 22.003 1.973 -12.082 1.00 44.34 105 TYR A O 1
ATOM 889 N N . GLY A 1 106 ? 22.831 -0.088 -12.389 1.00 47.44 106 GLY A N 1
ATOM 890 C CA . GLY A 1 106 ? 23.888 0.314 -13.318 1.00 47.44 106 GLY A CA 1
ATOM 891 C C . GLY A 1 106 ? 23.364 0.720 -14.697 1.00 47.44 106 GLY A C 1
ATOM 892 O O . GLY A 1 106 ? 24.038 1.465 -15.406 1.00 47.44 106 GLY A O 1
ATOM 893 N N . THR A 1 107 ? 22.164 0.261 -15.064 1.00 49.12 107 THR A N 1
ATOM 894 C CA . THR A 1 107 ? 21.575 0.458 -16.398 1.00 49.12 107 THR A CA 1
ATOM 895 C C . THR A 1 107 ? 20.262 1.240 -16.382 1.00 49.12 107 THR A C 1
ATOM 897 O O . THR A 1 107 ? 19.954 1.921 -17.361 1.00 49.12 107 THR A O 1
ATOM 900 N N . GLU A 1 108 ? 19.508 1.230 -15.278 1.00 45.03 108 GLU A N 1
ATOM 901 C CA . GLU A 1 108 ? 18.328 2.081 -15.119 1.00 45.03 108 GLU A CA 1
ATOM 902 C C . GLU A 1 108 ? 18.684 3.404 -14.428 1.00 45.03 108 GLU A C 1
ATOM 904 O O . GLU A 1 108 ? 19.047 3.389 -13.250 1.00 45.03 108 GLU A O 1
ATOM 909 N N . PRO A 1 109 ? 18.536 4.569 -15.089 1.00 43.84 109 PRO A N 1
ATOM 910 C CA . PRO A 1 109 ? 18.853 5.838 -14.461 1.00 43.84 109 PRO A CA 1
ATOM 911 C C . PRO A 1 109 ? 17.865 6.103 -13.317 1.00 43.84 109 PRO A C 1
ATOM 913 O O . PRO A 1 109 ? 16.658 6.251 -13.549 1.00 43.84 109 PRO A O 1
ATOM 916 N N . PRO A 1 110 ? 18.331 6.199 -12.066 1.00 43.50 110 PRO A N 1
ATOM 917 C CA . PRO A 1 110 ? 17.491 6.711 -11.004 1.00 43.50 110 PRO A CA 1
ATOM 918 C C . PRO A 1 110 ? 17.170 8.179 -11.251 1.00 43.50 110 PRO A C 1
ATOM 920 O O . PRO A 1 110 ? 18.046 9.038 -11.323 1.00 43.50 110 PRO A O 1
ATOM 923 N N . THR A 1 111 ? 15.890 8.513 -11.303 1.00 40.88 111 THR A N 1
ATOM 924 C CA . THR A 1 111 ? 15.467 9.909 -11.195 1.00 40.88 111 THR A CA 1
ATOM 925 C C . THR A 1 111 ? 15.573 10.333 -9.731 1.00 40.88 111 THR A C 1
ATOM 927 O O . THR A 1 111 ? 14.668 10.091 -8.927 1.00 40.88 111 THR A O 1
ATOM 930 N N . GLN A 1 112 ? 16.730 10.896 -9.380 1.00 37.78 112 GLN A N 1
ATOM 931 C CA . GLN A 1 112 ? 17.043 11.473 -8.074 1.00 37.78 112 GLN A CA 1
ATOM 932 C C . GLN A 1 112 ? 16.128 12.677 -7.797 1.00 37.78 112 GLN A C 1
ATOM 934 O O . GLN A 1 112 ? 15.992 13.570 -8.631 1.00 37.78 112 GLN A O 1
ATOM 939 N N . ALA A 1 113 ? 15.531 12.744 -6.604 1.00 32.97 113 ALA A N 1
ATOM 940 C CA . ALA A 1 113 ? 14.943 13.993 -6.128 1.00 32.97 113 ALA A CA 1
ATOM 941 C C . ALA A 1 113 ? 16.084 15.001 -5.880 1.00 32.97 113 ALA A C 1
ATOM 943 O O . ALA A 1 113 ? 17.013 14.663 -5.143 1.00 32.97 113 ALA A O 1
ATOM 944 N N . PRO A 1 114 ? 16.046 16.218 -6.451 1.00 31.53 114 PRO A N 1
ATOM 945 C CA . PRO A 1 114 ? 17.213 17.105 -6.593 1.00 31.53 114 PRO A CA 1
ATOM 946 C C . PRO A 1 114 ? 17.886 17.569 -5.284 1.00 31.53 114 PRO A C 1
ATOM 948 O O . PRO A 1 114 ? 18.916 18.230 -5.327 1.00 31.53 114 PRO A O 1
ATOM 951 N N . TYR A 1 115 ? 17.344 17.217 -4.117 1.00 35.12 115 TYR A N 1
ATOM 952 C CA . TYR A 1 115 ? 17.825 17.617 -2.791 1.00 35.12 115 TYR A CA 1
ATOM 953 C C . TYR A 1 115 ? 18.308 16.450 -1.908 1.00 35.12 115 TYR A C 1
ATOM 955 O O . TYR A 1 115 ? 18.638 16.671 -0.745 1.00 35.12 115 TYR A O 1
ATOM 963 N N . ILE A 1 116 ? 18.382 15.212 -2.419 1.00 32.97 116 ILE A N 1
ATOM 964 C CA . ILE A 1 116 ? 18.927 14.068 -1.663 1.00 32.97 116 ILE A CA 1
ATOM 965 C C . ILE A 1 116 ? 20.068 13.430 -2.447 1.00 32.97 116 ILE A C 1
ATOM 967 O O . ILE A 1 116 ? 19.833 12.809 -3.479 1.00 32.97 116 ILE A O 1
ATOM 971 N N . LYS A 1 117 ? 21.305 13.546 -1.950 1.00 39.88 117 LYS A N 1
ATOM 972 C CA . LYS A 1 117 ? 22.471 12.839 -2.499 1.00 39.88 117 LYS A CA 1
ATOM 973 C C . LYS A 1 117 ? 22.439 11.382 -2.031 1.00 39.88 117 LYS A C 1
ATOM 975 O O . LYS A 1 117 ? 22.494 11.124 -0.832 1.00 39.88 117 LYS A O 1
ATOM 980 N N . GLN A 1 118 ? 22.330 10.436 -2.961 1.00 41.59 118 GLN A N 1
ATOM 981 C CA . GLN A 1 118 ? 22.432 9.013 -2.634 1.00 41.59 118 GLN A CA 1
ATOM 982 C C . GLN A 1 118 ? 23.903 8.620 -2.431 1.00 41.59 118 GLN A C 1
ATOM 984 O O . GLN A 1 118 ? 24.768 9.004 -3.216 1.00 41.59 118 GLN A O 1
ATOM 989 N N . ASP A 1 119 ? 24.175 7.866 -1.366 1.00 45.75 119 ASP A N 1
ATOM 990 C CA . ASP A 1 119 ? 25.490 7.303 -1.055 1.00 45.75 119 ASP A CA 1
ATOM 991 C C . ASP A 1 119 ? 25.462 5.787 -1.281 1.00 45.75 119 ASP A C 1
ATOM 993 O O . ASP A 1 119 ? 24.854 5.029 -0.521 1.00 45.75 119 ASP A O 1
ATOM 997 N N . PHE A 1 120 ? 26.119 5.353 -2.354 1.00 48.41 120 PHE A N 1
ATOM 998 C CA . PHE A 1 120 ? 26.177 3.952 -2.767 1.00 48.41 120 PHE A CA 1
ATOM 999 C C . PHE A 1 120 ? 27.391 3.207 -2.217 1.00 48.41 120 PHE A C 1
ATOM 1001 O O . PHE A 1 120 ? 27.474 1.996 -2.404 1.00 48.41 120 PHE A O 1
ATOM 1008 N N . SER A 1 121 ? 28.290 3.876 -1.485 1.00 50.34 121 SER A N 1
ATOM 1009 C CA . SER A 1 121 ? 29.506 3.254 -0.929 1.00 50.34 121 SER A CA 1
ATOM 1010 C C . SER A 1 121 ? 29.216 2.088 0.027 1.00 50.34 121 SER A C 1
ATOM 1012 O O . SER A 1 121 ? 30.083 1.256 0.282 1.00 50.34 121 SER A O 1
ATOM 1014 N N . LYS A 1 122 ? 27.977 2.001 0.530 1.00 46.22 122 LYS A N 1
ATOM 1015 C CA . LYS A 1 122 ? 27.487 0.938 1.420 1.00 46.22 122 LYS A CA 1
ATOM 1016 C C . LYS A 1 122 ? 26.615 -0.115 0.723 1.00 46.22 122 LYS A C 1
ATOM 1018 O O . LYS A 1 122 ? 26.170 -1.054 1.384 1.00 46.22 122 LYS A O 1
ATOM 1023 N N . SER A 1 123 ? 26.338 0.026 -0.575 1.00 46.53 123 SER A N 1
ATOM 1024 C CA . SER A 1 123 ? 25.534 -0.939 -1.333 1.00 46.53 123 SER A CA 1
ATOM 1025 C C . SER A 1 123 ? 26.436 -2.038 -1.886 1.00 46.53 123 SER A C 1
ATOM 1027 O O . SER A 1 123 ? 27.206 -1.833 -2.817 1.00 46.53 123 SER A O 1
ATOM 1029 N N . VAL A 1 124 ? 26.363 -3.217 -1.271 1.00 48.06 124 VAL A N 1
ATOM 1030 C CA . VAL A 1 124 ? 27.232 -4.359 -1.576 1.00 48.06 124 VAL A CA 1
ATOM 1031 C C . VAL A 1 124 ? 26.753 -5.045 -2.865 1.00 48.06 124 VAL A C 1
ATOM 1033 O O . VAL A 1 124 ? 25.894 -5.918 -2.817 1.00 48.06 124 VAL A O 1
ATOM 1036 N N . GLY A 1 125 ? 27.280 -4.629 -4.020 1.00 45.62 125 GLY A N 1
ATOM 1037 C CA . GLY A 1 125 ? 27.334 -5.471 -5.225 1.00 45.62 125 GLY A CA 1
ATOM 1038 C C . GLY A 1 125 ? 26.041 -5.704 -6.021 1.00 45.62 125 GLY A C 1
ATOM 1039 O O . GLY A 1 125 ? 25.907 -6.779 -6.587 1.00 45.62 125 GLY A O 1
ATOM 1040 N N . HIS A 1 126 ? 25.131 -4.725 -6.113 1.00 49.59 126 HIS A N 1
ATOM 1041 C CA . HIS A 1 126 ? 24.017 -4.728 -7.088 1.00 49.59 126 HIS A CA 1
ATOM 1042 C C . HIS A 1 126 ? 23.120 -5.983 -7.033 1.00 49.59 126 HIS A C 1
ATOM 1044 O O . HIS A 1 126 ? 23.088 -6.776 -7.969 1.00 49.59 126 HIS A O 1
ATOM 1050 N N . GLN A 1 127 ? 22.352 -6.172 -5.955 1.00 46.62 127 GLN A N 1
ATOM 1051 C CA . GLN A 1 127 ? 21.346 -7.241 -5.907 1.00 46.62 127 GLN A CA 1
ATOM 1052 C C . GLN A 1 127 ? 19.960 -6.687 -5.575 1.00 46.62 127 GLN A C 1
ATOM 1054 O O . GLN A 1 127 ? 19.723 -6.228 -4.460 1.00 46.62 127 GLN A O 1
ATOM 1059 N N . VAL A 1 128 ? 19.098 -6.722 -6.600 1.00 44.47 128 VAL A N 1
ATOM 1060 C CA . VAL A 1 128 ? 17.648 -6.460 -6.654 1.00 44.47 128 VAL A CA 1
ATOM 1061 C C . VAL A 1 128 ? 17.120 -5.525 -5.564 1.00 44.47 128 VAL A C 1
ATOM 1063 O O . VAL A 1 128 ? 16.840 -5.925 -4.425 1.00 44.47 128 VAL A O 1
ATOM 1066 N N . PHE A 1 129 ? 16.893 -4.274 -5.964 1.00 52.94 129 PHE A N 1
ATOM 1067 C CA . PHE A 1 129 ? 16.181 -3.301 -5.152 1.00 52.94 129 PHE A CA 1
ATOM 1068 C C . PHE A 1 129 ? 14.687 -3.373 -5.457 1.00 52.94 129 PHE A C 1
ATOM 1070 O O . PHE A 1 129 ? 14.231 -3.056 -6.557 1.00 52.94 129 PHE A O 1
ATOM 1077 N N . LEU A 1 130 ? 13.900 -3.712 -4.440 1.00 55.59 130 LEU A N 1
ATOM 1078 C CA . LEU A 1 130 ? 12.484 -3.378 -4.442 1.00 55.59 130 LEU A CA 1
ATOM 1079 C C . LEU A 1 130 ? 12.394 -1.905 -4.030 1.00 55.59 130 LEU A C 1
ATOM 1081 O O . LEU A 1 130 ? 12.614 -1.564 -2.857 1.00 55.59 130 LEU A O 1
ATOM 1085 N N . HIS A 1 131 ? 12.138 -1.026 -4.998 1.00 60.50 131 HIS A N 1
ATOM 1086 C CA . HIS A 1 131 ? 11.831 0.367 -4.714 1.00 60.50 131 HIS A CA 1
ATOM 1087 C C . HIS A 1 131 ? 10.344 0.465 -4.378 1.00 60.50 131 HIS A C 1
ATOM 1089 O O . HIS A 1 131 ? 9.460 0.273 -5.214 1.00 60.50 131 HIS A O 1
ATOM 1095 N N . LEU A 1 132 ? 10.088 0.745 -3.108 1.00 66.38 132 LEU A N 1
ATOM 1096 C CA . LEU A 1 132 ? 8.766 0.990 -2.578 1.00 66.38 132 LEU A CA 1
ATOM 1097 C C . LEU A 1 132 ? 8.542 2.492 -2.512 1.00 66.38 132 LEU A C 1
ATOM 1099 O O . LEU A 1 132 ? 9.187 3.179 -1.724 1.00 66.38 132 LEU A O 1
ATOM 1103 N N . GLY A 1 133 ? 7.569 2.990 -3.251 1.00 70.81 133 GLY A N 1
ATOM 1104 C CA . GLY A 1 133 ? 7.002 4.289 -2.957 1.00 70.81 133 GLY A CA 1
ATOM 1105 C C . GLY A 1 133 ? 5.727 4.184 -2.146 1.00 70.81 133 GLY A C 1
ATOM 1106 O O . GLY A 1 133 ? 4.977 3.219 -2.268 1.00 70.81 133 GLY A O 1
ATOM 1107 N N . GLN A 1 134 ? 5.472 5.188 -1.322 1.00 77.12 134 GLN A N 1
ATOM 1108 C CA . GLN A 1 134 ? 4.238 5.326 -0.565 1.00 77.12 134 GLN A CA 1
ATOM 1109 C C . GLN A 1 134 ? 3.761 6.768 -0.642 1.00 77.12 134 GLN A C 1
ATOM 1111 O O . GLN A 1 134 ? 4.540 7.680 -0.384 1.00 77.12 134 GLN A O 1
ATOM 1116 N N . VAL A 1 135 ? 2.488 6.972 -0.962 1.00 77.88 135 VAL A N 1
ATOM 1117 C CA . VAL A 1 135 ? 1.810 8.257 -0.798 1.00 77.88 135 VAL A CA 1
ATOM 1118 C C . VAL A 1 135 ? 0.942 8.169 0.445 1.00 77.88 135 VAL A C 1
ATOM 1120 O O . VAL A 1 135 ? -0.013 7.400 0.459 1.00 77.88 135 VAL A O 1
ATOM 1123 N N . ASP A 1 136 ? 1.286 8.928 1.482 1.00 82.62 136 ASP A N 1
ATOM 1124 C CA . ASP A 1 136 ? 0.496 9.099 2.701 1.00 82.62 136 ASP A CA 1
ATOM 1125 C C . ASP A 1 136 ? -0.370 10.353 2.575 1.00 82.62 136 ASP A C 1
ATOM 1127 O O . ASP A 1 136 ? 0.153 11.458 2.421 1.00 82.62 136 ASP A O 1
ATOM 1131 N N . ILE A 1 137 ? -1.684 10.199 2.688 1.00 82.88 137 ILE A N 1
ATOM 1132 C CA . ILE A 1 137 ? -2.668 11.275 2.571 1.00 82.88 137 ILE A CA 1
ATOM 1133 C C . ILE A 1 137 ? -3.363 11.438 3.917 1.00 82.88 137 ILE A C 1
ATOM 1135 O O . ILE A 1 137 ? -3.930 10.492 4.469 1.00 82.88 137 ILE A O 1
ATOM 1139 N N . ASN A 1 138 ? -3.371 12.661 4.437 1.00 85.75 138 ASN A N 1
ATOM 1140 C CA . ASN A 1 138 ? -4.226 13.033 5.556 1.00 85.75 138 ASN A CA 1
ATOM 1141 C C . ASN A 1 138 ? -5.512 13.671 5.021 1.00 85.75 138 ASN A C 1
ATOM 1143 O O . ASN A 1 138 ? -5.507 14.820 4.593 1.00 85.75 138 ASN A O 1
ATOM 1147 N N . ALA A 1 139 ? -6.625 12.940 5.068 1.00 84.06 139 ALA A N 1
ATOM 1148 C CA . ALA A 1 139 ? -7.894 13.436 4.538 1.00 84.06 139 ALA A CA 1
ATOM 1149 C C . ALA A 1 139 ? -8.434 14.646 5.328 1.00 84.06 139 ALA A C 1
ATOM 1151 O O . ALA A 1 139 ? -9.022 15.549 4.740 1.00 84.06 139 ALA A O 1
ATOM 1152 N N . LYS A 1 140 ? -8.164 14.719 6.641 1.00 85.19 140 LYS A N 1
ATOM 1153 C CA . LYS A 1 140 ? -8.595 15.836 7.505 1.00 85.19 140 LYS A CA 1
ATOM 1154 C C . LYS A 1 140 ? -7.675 17.062 7.444 1.00 85.19 140 LYS A C 1
ATOM 1156 O O . LYS A 1 140 ? -8.057 18.144 7.876 1.00 85.19 140 LYS A O 1
ATOM 1161 N N . LYS A 1 141 ? -6.448 16.914 6.935 1.00 82.12 141 LYS A N 1
ATOM 1162 C CA . LYS A 1 141 ? -5.527 18.025 6.641 1.00 82.12 141 LYS A CA 1
ATOM 1163 C C . LYS A 1 141 ? -4.939 17.763 5.259 1.00 82.12 141 LYS A C 1
ATOM 1165 O O . LYS A 1 141 ? -3.950 17.035 5.223 1.00 82.12 141 LYS A O 1
ATOM 1170 N N . PRO A 1 142 ? -5.535 18.289 4.171 1.00 69.19 142 PRO A N 1
ATOM 1171 C CA . PRO A 1 142 ? -5.342 17.817 2.798 1.00 69.19 142 PRO A CA 1
ATOM 1172 C C . PRO A 1 142 ? -3.900 18.020 2.321 1.00 69.19 142 PRO A C 1
ATOM 1174 O O . PRO A 1 142 ? -3.562 18.969 1.619 1.00 69.19 142 PRO A O 1
ATOM 1177 N N . HIS A 1 143 ? -3.046 17.099 2.740 1.00 71.75 143 HIS A N 1
ATOM 1178 C CA . HIS A 1 143 ? -1.609 17.068 2.543 1.00 71.75 143 HIS A CA 1
ATOM 1179 C C . HIS A 1 143 ? -1.245 15.637 2.182 1.00 71.75 143 HIS A C 1
ATOM 1181 O O . HIS A 1 143 ? -1.712 14.690 2.826 1.00 71.75 143 HIS A O 1
ATOM 1187 N N . ALA A 1 144 ? -0.435 15.510 1.137 1.00 73.56 144 ALA A N 1
ATOM 1188 C CA . ALA A 1 144 ? 0.119 14.250 0.698 1.00 73.56 144 ALA A CA 1
ATOM 1189 C C . ALA A 1 144 ? 1.640 14.294 0.836 1.00 73.56 144 ALA A C 1
ATOM 1191 O O . ALA A 1 144 ? 2.305 15.254 0.439 1.00 73.56 144 ALA A O 1
ATOM 1192 N N . THR A 1 145 ? 2.197 13.234 1.404 1.00 73.69 145 THR A N 1
ATOM 1193 C CA . THR A 1 145 ? 3.644 13.016 1.444 1.00 73.69 145 THR A CA 1
ATOM 1194 C C . THR A 1 145 ? 3.953 11.801 0.601 1.00 73.69 145 THR A C 1
ATOM 1196 O O . THR A 1 145 ? 3.337 10.759 0.801 1.00 73.69 145 THR A O 1
ATOM 1199 N N . MET A 1 146 ? 4.911 11.914 -0.314 1.00 72.56 146 MET A N 1
ATOM 1200 C CA . MET A 1 146 ? 5.414 10.768 -1.057 1.00 72.56 146 MET A CA 1
ATOM 1201 C C . MET A 1 146 ? 6.762 10.370 -0.469 1.00 72.56 146 MET A C 1
ATOM 1203 O O . MET A 1 146 ? 7.701 11.158 -0.405 1.00 72.56 146 MET A O 1
ATOM 1207 N N . THR A 1 147 ? 6.862 9.140 0.008 1.00 66.94 147 THR A N 1
ATOM 1208 C CA . THR A 1 147 ? 8.098 8.590 0.554 1.00 66.94 147 THR A CA 1
ATOM 1209 C C . THR A 1 147 ? 8.617 7.519 -0.383 1.00 66.94 147 THR A C 1
ATOM 1211 O O . THR A 1 147 ? 7.881 6.610 -0.754 1.00 66.94 147 THR A O 1
ATOM 1214 N N . HIS A 1 148 ? 9.901 7.598 -0.705 1.00 65.56 148 HIS A N 1
ATOM 1215 C CA . HIS A 1 148 ? 10.619 6.583 -1.459 1.00 65.56 148 HIS A CA 1
ATOM 1216 C C . HIS A 1 148 ? 11.467 5.764 -0.492 1.00 65.56 148 HIS A C 1
ATOM 1218 O O . HIS A 1 148 ? 12.324 6.288 0.220 1.00 65.56 148 HIS A O 1
ATOM 1224 N N . CYS A 1 149 ? 11.200 4.470 -0.436 1.00 58.94 149 CYS A N 1
ATOM 1225 C CA . CYS A 1 149 ? 11.911 3.499 0.370 1.00 58.94 149 CYS A CA 1
ATOM 1226 C C . CYS A 1 149 ? 12.640 2.534 -0.557 1.00 58.94 149 CYS A C 1
ATOM 1228 O O . CYS A 1 149 ? 12.026 1.849 -1.370 1.00 58.94 149 CYS A O 1
ATOM 1230 N N . PHE A 1 150 ? 13.948 2.427 -0.391 1.00 58.09 150 PHE A N 1
ATOM 1231 C CA . PHE A 1 150 ? 14.746 1.437 -1.100 1.00 58.09 150 PHE A CA 1
ATOM 1232 C C . PHE A 1 150 ? 15.011 0.280 -0.141 1.00 58.09 150 PHE A C 1
ATOM 1234 O O . PHE A 1 150 ? 15.466 0.499 0.987 1.00 58.09 150 PHE A O 1
ATOM 1241 N N . THR A 1 151 ? 14.670 -0.940 -0.557 1.00 52.19 151 THR A N 1
ATOM 1242 C CA . THR A 1 151 ? 14.941 -2.148 0.229 1.00 52.19 151 THR A CA 1
ATOM 1243 C C . THR A 1 151 ? 15.833 -3.096 -0.560 1.00 52.19 151 THR A C 1
ATOM 1245 O O . THR A 1 151 ? 15.568 -3.371 -1.728 1.00 52.19 151 THR A O 1
ATOM 1248 N N . ASN A 1 152 ? 16.885 -3.590 0.095 1.00 49.19 152 ASN A N 1
ATOM 1249 C CA . ASN A 1 152 ? 17.733 -4.656 -0.431 1.00 49.19 152 ASN A CA 1
ATOM 1250 C C . ASN A 1 152 ? 17.103 -6.004 -0.089 1.00 49.19 152 ASN A C 1
ATOM 1252 O O . ASN A 1 152 ? 16.897 -6.300 1.096 1.00 49.19 152 ASN A O 1
ATOM 1256 N N . LYS A 1 153 ? 16.835 -6.841 -1.093 1.00 44.09 153 LYS A N 1
ATOM 1257 C CA . LYS A 1 153 ? 16.410 -8.223 -0.857 1.00 44.09 153 LYS A CA 1
ATOM 1258 C C . LYS A 1 153 ? 17.647 -9.067 -0.530 1.00 44.09 153 LYS A C 1
ATOM 1260 O O . LYS A 1 153 ? 18.314 -9.567 -1.424 1.00 44.09 153 LYS A O 1
ATOM 1265 N N . ARG A 1 154 ? 17.980 -9.228 0.755 1.00 46.31 154 ARG A N 1
ATOM 1266 C CA . ARG A 1 154 ? 18.917 -10.289 1.174 1.00 46.31 154 ARG A CA 1
ATOM 1267 C C . ARG A 1 154 ? 18.199 -11.637 1.144 1.00 46.31 154 ARG A C 1
ATOM 1269 O O . ARG A 1 154 ? 17.015 -11.694 1.471 1.00 46.31 154 ARG A O 1
ATOM 1276 N N . GLU A 1 155 ? 18.912 -12.707 0.787 1.00 39.28 155 GLU A N 1
ATOM 1277 C CA . GLU A 1 155 ? 18.391 -14.073 0.899 1.00 39.28 155 GLU A CA 1
ATOM 1278 C C . GLU A 1 155 ? 17.815 -14.322 2.298 1.00 39.28 155 GLU A C 1
ATOM 1280 O O . GLU A 1 155 ? 18.449 -14.075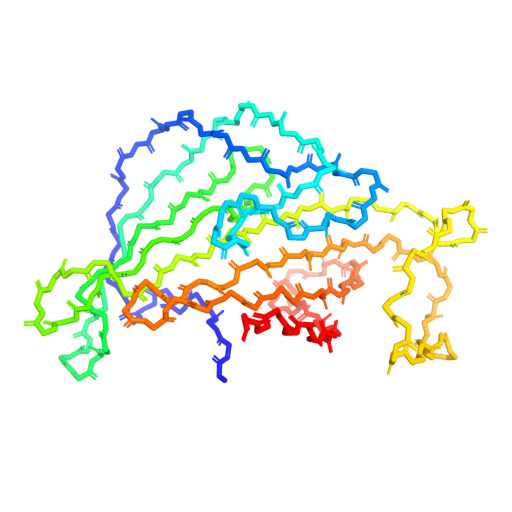 3.332 1.00 39.28 155 GLU A O 1
ATOM 1285 N N . PHE A 1 156 ? 16.570 -14.787 2.317 1.00 39.19 156 PHE A N 1
ATOM 1286 C CA . PHE A 1 156 ? 15.822 -15.041 3.532 1.00 39.19 156 PHE A CA 1
ATOM 1287 C C . PHE A 1 156 ? 16.150 -16.437 4.053 1.00 39.19 156 PHE A C 1
ATOM 1289 O O . PHE A 1 156 ? 15.636 -17.431 3.552 1.00 39.19 156 PHE A O 1
ATOM 1296 N N . THR A 1 157 ? 16.940 -16.529 5.121 1.00 44.25 157 THR A N 1
ATOM 1297 C CA . THR A 1 157 ? 16.827 -17.702 5.996 1.00 44.25 157 THR A CA 1
ATOM 1298 C C . THR A 1 157 ? 15.503 -17.611 6.758 1.00 44.25 157 THR A C 1
ATOM 1300 O O . THR A 1 157 ? 15.035 -16.507 7.058 1.00 44.25 157 THR A O 1
ATOM 1303 N N . ALA A 1 158 ? 14.898 -18.744 7.130 1.00 44.41 158 ALA A N 1
ATOM 1304 C CA . ALA A 1 158 ? 13.653 -18.761 7.912 1.00 44.41 158 ALA A CA 1
ATOM 1305 C C . ALA A 1 158 ? 13.749 -17.918 9.208 1.00 44.41 158 ALA A C 1
ATOM 1307 O O . ALA A 1 158 ? 12.776 -17.300 9.634 1.00 44.41 158 ALA A O 1
ATOM 1308 N N . ALA A 1 159 ? 14.951 -17.806 9.788 1.00 41.62 159 ALA A N 1
ATOM 1309 C CA . ALA A 1 159 ? 15.238 -16.966 10.952 1.00 41.62 159 ALA A CA 1
ATOM 1310 C C . ALA A 1 159 ? 15.280 -15.450 10.650 1.00 41.62 159 ALA A C 1
ATOM 1312 O O . ALA A 1 159 ? 15.021 -14.640 11.541 1.00 41.62 159 ALA A O 1
ATOM 1313 N N . ARG A 1 160 ? 15.594 -15.046 9.409 1.00 40.47 160 ARG A N 1
ATOM 1314 C CA . ARG A 1 160 ? 15.764 -13.643 8.979 1.00 40.47 160 ARG A CA 1
ATOM 1315 C C . ARG A 1 160 ? 14.599 -13.072 8.170 1.00 40.47 160 ARG A C 1
ATOM 1317 O O . ARG A 1 160 ? 14.611 -11.876 7.891 1.00 40.47 160 ARG A O 1
ATOM 1324 N N . ALA A 1 161 ? 13.551 -13.857 7.904 1.00 40.31 161 ALA A N 1
ATOM 1325 C CA . ALA A 1 161 ? 12.273 -13.420 7.310 1.00 40.31 161 ALA A CA 1
ATOM 1326 C C . ALA A 1 161 ? 11.607 -12.206 7.997 1.00 40.31 161 ALA A C 1
ATOM 1328 O O . ALA A 1 161 ? 10.631 -11.660 7.496 1.00 40.31 161 ALA A O 1
ATOM 1329 N N . LYS A 1 162 ? 12.138 -11.752 9.138 1.00 37.31 162 LYS A N 1
ATOM 1330 C CA . LYS A 1 162 ? 11.598 -10.663 9.952 1.00 37.31 162 LYS A CA 1
ATOM 1331 C C . LYS A 1 162 ? 12.164 -9.267 9.658 1.00 37.31 162 LYS A C 1
ATOM 1333 O O . LYS A 1 162 ? 11.704 -8.326 10.299 1.00 37.31 162 LYS A O 1
ATOM 1338 N N . GLN A 1 163 ? 13.146 -9.082 8.769 1.00 36.31 163 GLN A N 1
ATOM 1339 C CA . GLN A 1 163 ? 13.804 -7.770 8.629 1.00 36.31 163 GLN A CA 1
ATOM 1340 C C . GLN A 1 163 ? 14.021 -7.330 7.175 1.00 36.31 163 GLN A C 1
ATOM 1342 O O . GLN A 1 163 ? 15.004 -7.691 6.537 1.00 36.31 163 GLN A O 1
ATOM 1347 N N . PHE A 1 164 ? 13.135 -6.455 6.691 1.00 39.62 164 PHE A N 1
ATOM 1348 C CA . PHE A 1 164 ? 13.451 -5.536 5.598 1.00 39.62 164 PHE A CA 1
ATOM 1349 C C . PHE A 1 164 ? 14.171 -4.312 6.178 1.00 39.62 164 PHE A C 1
ATOM 1351 O O . PHE A 1 164 ? 13.634 -3.636 7.058 1.00 39.62 164 PHE A O 1
ATOM 1358 N N . TYR A 1 165 ? 15.365 -3.992 5.676 1.00 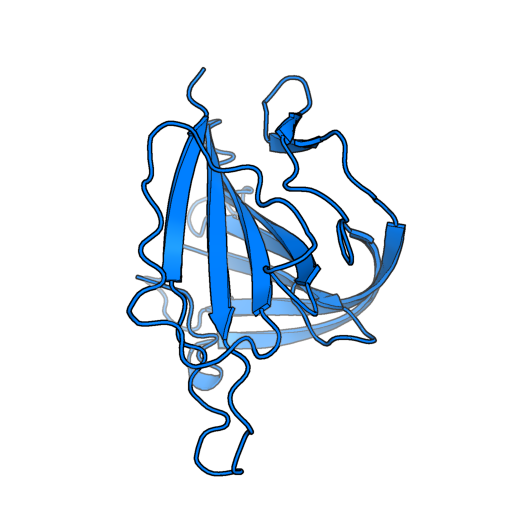38.47 165 TYR A N 1
ATOM 1359 C CA . TYR A 1 165 ? 16.006 -2.707 5.960 1.00 38.47 165 TYR A CA 1
ATOM 1360 C C . TYR A 1 165 ? 15.482 -1.673 4.962 1.00 38.47 165 TYR A C 1
ATOM 1362 O O . TYR A 1 165 ? 15.784 -1.731 3.773 1.00 38.47 165 TYR A O 1
ATOM 1370 N N . SER A 1 166 ? 14.648 -0.755 5.451 1.00 37.91 166 SER A N 1
ATOM 1371 C CA . SER A 1 166 ? 14.105 0.364 4.678 1.00 37.91 166 SER A CA 1
ATOM 1372 C C . SER A 1 166 ? 15.062 1.552 4.762 1.00 37.91 166 SER A C 1
ATOM 1374 O O . SER A 1 166 ? 15.255 2.114 5.840 1.00 37.91 166 SER A O 1
ATOM 1376 N N . LEU A 1 167 ? 15.651 1.945 3.631 1.00 41.41 167 LEU A N 1
ATOM 1377 C CA . LEU A 1 167 ? 16.339 3.229 3.480 1.00 41.41 167 LEU A CA 1
ATOM 1378 C C . LEU A 1 167 ? 15.301 4.247 2.991 1.00 41.41 167 LEU A C 1
ATOM 1380 O O . LEU A 1 167 ? 14.834 4.145 1.857 1.00 41.41 167 LEU A O 1
ATOM 1384 N N . ARG A 1 168 ? 14.869 5.169 3.861 1.00 37.44 168 ARG A N 1
ATOM 1385 C CA . ARG A 1 168 ? 13.784 6.123 3.566 1.00 37.44 168 ARG A CA 1
ATOM 1386 C C . ARG A 1 168 ? 14.320 7.467 3.080 1.00 37.44 168 ARG A C 1
ATOM 1388 O O . ARG A 1 168 ? 15.064 8.117 3.805 1.00 37.44 168 ARG A O 1
ATOM 1395 N N . ASN A 1 169 ? 13.823 7.919 1.934 1.00 43.75 169 ASN A N 1
ATOM 1396 C CA . ASN A 1 169 ? 13.942 9.280 1.420 1.00 43.75 169 ASN A CA 1
ATOM 1397 C C . ASN A 1 169 ? 12.534 9.900 1.370 1.00 43.75 169 ASN A C 1
ATOM 1399 O O . ASN A 1 169 ? 11.664 9.407 0.654 1.00 43.75 169 ASN A O 1
ATOM 1403 N N . MET A 1 170 ? 12.279 10.948 2.159 1.00 34.28 170 MET A N 1
ATOM 1404 C CA . MET A 1 170 ? 10.960 11.600 2.226 1.00 34.28 170 MET A CA 1
ATOM 1405 C C . MET A 1 170 ? 10.890 12.809 1.289 1.00 34.28 170 MET A C 1
ATOM 1407 O O . MET A 1 170 ? 11.789 13.648 1.298 1.00 34.28 170 MET A O 1
ATOM 1411 N N . ILE A 1 171 ? 9.794 12.922 0.535 1.00 44.31 171 ILE A N 1
ATOM 1412 C CA . ILE A 1 171 ? 9.467 14.053 -0.338 1.00 44.31 171 ILE A CA 1
ATOM 1413 C C . ILE A 1 171 ? 8.091 14.602 0.074 1.00 44.31 171 ILE A C 1
ATOM 1415 O O . ILE A 1 171 ? 7.082 13.898 0.046 1.00 44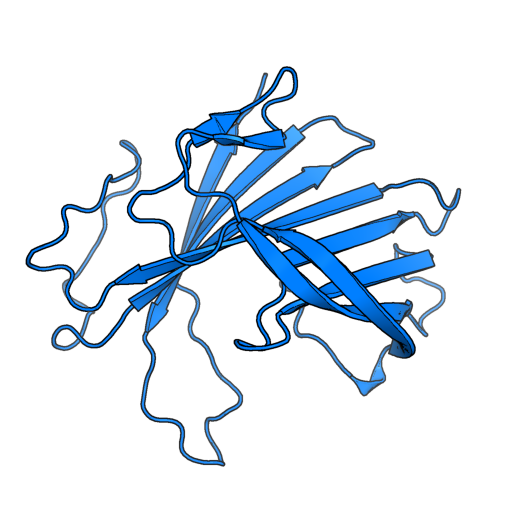.31 171 ILE A O 1
ATOM 1419 N N . SER A 1 172 ? 8.020 15.874 0.471 1.00 42.38 172 SER A N 1
ATOM 1420 C CA . SER A 1 172 ? 6.754 16.523 0.847 1.00 42.38 172 SER A CA 1
ATOM 1421 C C . SER A 1 172 ? 6.231 17.390 -0.296 1.00 42.38 172 SER A C 1
ATOM 1423 O O . SER A 1 172 ? 6.903 18.342 -0.683 1.00 42.38 172 SER A O 1
ATOM 1425 N N . GLY A 1 173 ? 5.003 17.137 -0.757 1.00 44.84 173 GLY A N 1
ATOM 1426 C CA . GLY A 1 173 ? 4.245 18.077 -1.584 1.00 44.84 173 GLY A CA 1
ATOM 1427 C C . GLY A 1 173 ? 3.368 18.953 -0.689 1.00 44.84 173 GLY A C 1
ATOM 1428 O O . GLY A 1 173 ? 2.365 18.485 -0.156 1.00 44.84 173 GLY A O 1
ATOM 1429 N N . ARG A 1 174 ? 3.749 20.213 -0.458 1.00 41.69 174 ARG A N 1
ATOM 1430 C CA . ARG A 1 174 ? 2.834 21.208 0.134 1.00 41.69 174 ARG A CA 1
ATOM 1431 C C . ARG A 1 174 ? 2.172 21.999 -0.997 1.00 41.69 174 ARG A C 1
ATOM 1433 O O . ARG A 1 174 ? 2.832 22.269 -1.995 1.00 41.69 174 ARG A O 1
ATOM 1440 N N . ARG A 1 175 ? 0.883 22.312 -0.831 1.00 43.66 175 ARG A N 1
ATOM 1441 C CA . ARG A 1 175 ? 0.219 23.382 -1.588 1.00 43.66 175 ARG A CA 1
ATOM 1442 C C . ARG A 1 175 ? 0.766 24.733 -1.150 1.00 43.66 175 ARG A C 1
ATOM 1444 O O . ARG A 1 175 ? 1.089 24.845 0.057 1.00 43.66 175 ARG A O 1
#

Foldseek 3Di:
DDDLVPVVQKDKDWPAKDKDKFFEAWLAAFFQDDPLSQDGHPTDIDIFIWTWMKIAGPDPPDQFRIKIWTAGPPPRHTAKMWTAGPPPRHTFKIKGKHWHKDQFCVPRPHPDDPPDDDDCVPPPDRGIWTWMWMWMAGPVPSWIKIKIWTWHDDDDDVVRPSDTDTDIDIDTDDD

pLDDT: mean 70.22, std 21.59, range [25.16, 97.88]